Protein AF-A0A9W6DES1-F1 (afdb_monomer)

pLDDT: mean 83.47, std 9.75, range [38.12, 93.94]

Mean predicted aligned error: 8.56 Å

Solvent-accessible surface area (backbone atoms only — not comparable to full-atom values): 5780 Å² total; per-residue (Å²): 130,86,80,73,80,46,24,43,33,40,37,40,37,44,94,88,46,78,48,74,48,76,41,47,50,64,60,56,48,53,54,49,53,52,52,50,54,53,50,52,55,50,36,70,78,44,78,83,51,67,47,74,55,95,93,40,77,38,46,56,68,57,53,53,50,54,52,50,55,53,50,49,52,54,54,53,59,73,70,53,77,73,43,74,54,77,70,48,72,58,92,78,31,39,37,38,39,30,43,78

Structure (mmCIF, N/CA/C/O backbone):
data_AF-A0A9W6DES1-F1
#
_entry.id   AF-A0A9W6DES1-F1
#
loop_
_atom_site.group_PDB
_atom_site.id
_atom_site.type_symbol
_atom_site.label_atom_id
_atom_site.label_alt_id
_atom_site.label_comp_id
_atom_site.label_asym_id
_atom_site.label_entity_id
_atom_site.label_seq_id
_atom_site.pdbx_PDB_ins_code
_atom_site.Cartn_x
_atom_site.Cartn_y
_atom_site.Cartn_z
_atom_site.occupancy
_atom_site.B_iso_or_equiv
_atom_site.auth_seq_id
_atom_site.auth_comp_id
_atom_site.auth_asym_id
_atom_site.auth_atom_id
_atom_site.pdbx_PDB_model_num
ATOM 1 N N . MET A 1 1 ? -1.088 -13.455 -24.855 1.00 38.12 1 MET A N 1
ATOM 2 C CA . MET A 1 1 ? 0.077 -12.626 -24.475 1.00 38.12 1 MET A CA 1
ATOM 3 C C . MET A 1 1 ? 0.345 -12.856 -22.998 1.00 38.12 1 MET A C 1
ATOM 5 O O . MET A 1 1 ? -0.568 -12.678 -22.206 1.00 38.12 1 MET A O 1
ATOM 9 N N . LEU A 1 2 ? 1.532 -13.354 -22.641 1.00 38.34 2 LEU A N 1
ATOM 10 C CA . LEU A 1 2 ? 1.903 -13.642 -21.252 1.00 38.34 2 LEU A CA 1
ATOM 11 C C . LEU A 1 2 ? 1.924 -12.316 -20.475 1.00 38.34 2 LEU A C 1
ATOM 13 O O . LEU A 1 2 ? 2.796 -11.483 -20.719 1.00 38.34 2 LEU A O 1
ATOM 17 N N . ASN A 1 3 ? 0.944 -12.097 -19.598 1.00 49.19 3 ASN A N 1
ATOM 18 C CA . ASN A 1 3 ? 0.878 -10.903 -18.761 1.00 49.19 3 ASN A CA 1
ATOM 19 C C . ASN A 1 3 ? 2.033 -10.988 -17.751 1.00 49.19 3 ASN A C 1
ATOM 21 O O . ASN A 1 3 ? 1.941 -11.701 -16.753 1.00 49.19 3 ASN A O 1
ATOM 25 N N . ARG A 1 4 ? 3.183 -10.380 -18.069 1.00 59.62 4 ARG A N 1
ATOM 26 C CA . ARG A 1 4 ? 4.343 -10.379 -17.168 1.00 59.62 4 ARG A CA 1
ATOM 27 C C . ARG A 1 4 ? 3.927 -9.664 -15.884 1.00 59.62 4 ARG A C 1
ATOM 29 O O . ARG A 1 4 ? 3.397 -8.560 -15.944 1.00 59.62 4 ARG A O 1
ATOM 36 N N . ALA A 1 5 ? 4.134 -10.310 -14.737 1.00 68.00 5 ALA A N 1
ATOM 37 C CA . ALA A 1 5 ? 3.818 -9.721 -13.441 1.00 68.00 5 ALA A CA 1
ATOM 38 C C . ALA A 1 5 ? 4.543 -8.376 -13.300 1.00 68.00 5 ALA A C 1
ATOM 40 O O . ALA A 1 5 ? 5.770 -8.332 -13.408 1.00 68.00 5 ALA A O 1
ATOM 41 N N . LYS A 1 6 ? 3.789 -7.294 -13.076 1.00 77.62 6 LYS A N 1
ATOM 42 C CA . LYS A 1 6 ? 4.379 -5.968 -12.888 1.00 77.62 6 LYS A CA 1
ATOM 43 C C . LYS A 1 6 ? 5.185 -5.905 -11.606 1.00 77.62 6 LYS A C 1
ATOM 45 O O . LYS A 1 6 ? 4.748 -6.368 -10.548 1.00 77.62 6 LYS A O 1
ATOM 50 N N . LEU A 1 7 ? 6.354 -5.300 -11.720 1.00 81.44 7 LEU A N 1
ATOM 51 C CA . LEU A 1 7 ? 7.330 -5.150 -10.663 1.00 81.44 7 LEU A CA 1
ATOM 52 C C . LEU A 1 7 ? 7.446 -3.673 -10.312 1.00 81.44 7 LEU A C 1
ATOM 54 O O . LEU A 1 7 ? 7.855 -2.853 -11.137 1.00 81.44 7 LEU A O 1
ATOM 58 N N . LEU A 1 8 ? 7.181 -3.349 -9.052 1.00 78.50 8 LEU A N 1
ATOM 59 C CA . LEU A 1 8 ? 7.683 -2.116 -8.476 1.00 78.50 8 LEU A CA 1
ATOM 60 C C . LEU A 1 8 ? 9.175 -2.322 -8.197 1.00 78.50 8 LEU A C 1
ATOM 62 O O . LEU A 1 8 ? 9.562 -3.109 -7.336 1.00 78.50 8 LEU A O 1
ATOM 66 N N . LYS A 1 9 ? 10.031 -1.653 -8.965 1.00 81.06 9 LYS A N 1
ATOM 67 C CA . LYS A 1 9 ? 11.482 -1.685 -8.785 1.00 81.06 9 LYS A CA 1
ATOM 68 C C . LYS A 1 9 ? 11.914 -0.464 -7.989 1.00 81.06 9 LYS A C 1
ATOM 70 O O . LYS A 1 9 ? 11.937 0.643 -8.528 1.00 81.06 9 LYS A O 1
ATOM 75 N N . LEU A 1 10 ? 12.321 -0.687 -6.741 1.00 77.31 10 LEU A N 1
ATOM 76 C CA . LEU A 1 10 ? 13.065 0.298 -5.959 1.00 77.31 10 LEU A CA 1
ATOM 77 C C . LEU A 1 10 ? 14.561 0.121 -6.207 1.00 77.31 10 LEU A C 1
ATOM 79 O O . LEU A 1 10 ? 15.123 -0.933 -5.922 1.00 77.31 10 LEU A O 1
ATOM 83 N N . ASN A 1 11 ? 15.202 1.155 -6.743 1.00 81.00 11 ASN A N 1
ATOM 84 C CA . ASN A 1 11 ?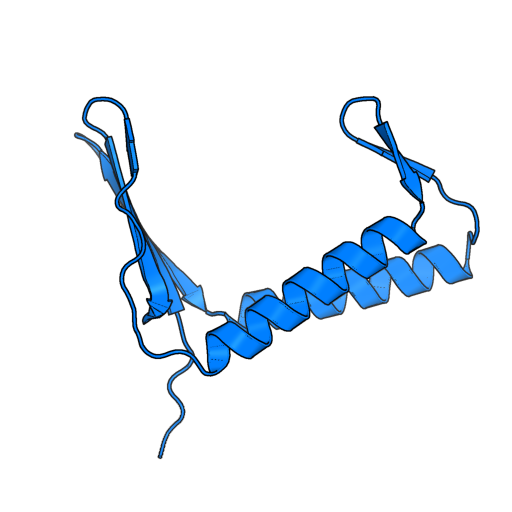 16.641 1.231 -6.954 1.00 81.00 11 ASN A CA 1
ATOM 85 C C . ASN A 1 11 ? 17.214 2.283 -6.007 1.00 81.00 11 ASN A C 1
ATOM 87 O O . ASN A 1 11 ? 17.123 3.481 -6.267 1.00 81.00 11 ASN A O 1
ATOM 91 N N . ILE A 1 12 ? 17.792 1.828 -4.903 1.00 81.44 12 ILE A N 1
ATOM 92 C CA . ILE A 1 12 ? 18.451 2.687 -3.926 1.00 81.44 12 ILE A CA 1
ATOM 93 C C . ILE A 1 12 ? 19.937 2.686 -4.267 1.00 81.44 12 ILE A C 1
ATOM 95 O O . ILE A 1 12 ? 20.592 1.642 -4.203 1.00 81.44 12 ILE A O 1
ATOM 99 N N . ARG A 1 13 ? 20.467 3.845 -4.654 1.00 81.25 13 ARG A N 1
ATOM 100 C CA . ARG A 1 13 ? 21.900 4.063 -4.851 1.00 81.25 13 ARG A CA 1
ATOM 101 C C . ARG A 1 13 ? 22.419 5.009 -3.785 1.00 81.25 13 ARG A C 1
ATOM 103 O O . ARG A 1 13 ? 21.966 6.141 -3.703 1.00 81.25 13 ARG A O 1
ATOM 110 N N . SER A 1 14 ? 23.409 4.545 -3.046 1.00 78.50 14 SER A N 1
ATOM 111 C CA . SER A 1 14 ? 24.253 5.334 -2.158 1.00 78.50 14 SER A CA 1
ATOM 112 C C . SER A 1 14 ? 25.708 5.225 -2.619 1.00 78.50 14 SER A C 1
ATOM 114 O O . SER A 1 14 ? 26.037 4.390 -3.467 1.00 78.50 14 SER A O 1
ATOM 116 N N . LYS A 1 15 ? 26.615 6.005 -2.022 1.00 72.94 15 LYS A N 1
ATOM 117 C CA . LYS A 1 15 ? 28.067 5.886 -2.246 1.00 72.94 15 LYS A CA 1
ATOM 118 C C . LYS A 1 15 ? 28.600 4.461 -2.060 1.00 72.94 15 LYS A C 1
ATOM 120 O O . LYS A 1 15 ? 29.541 4.074 -2.745 1.00 72.94 15 LYS A O 1
ATOM 125 N N . LYS A 1 16 ? 28.037 3.699 -1.114 1.00 75.81 16 LYS A N 1
ATOM 126 C CA . LYS A 1 16 ? 28.538 2.365 -0.725 1.00 75.81 16 LYS A CA 1
ATOM 127 C C . LYS A 1 16 ? 27.617 1.210 -1.105 1.00 75.81 16 LYS A C 1
ATOM 129 O O . LYS A 1 16 ? 28.051 0.063 -1.067 1.00 75.81 16 LYS A O 1
ATOM 134 N N . THR A 1 17 ? 26.357 1.479 -1.436 1.00 76.31 17 THR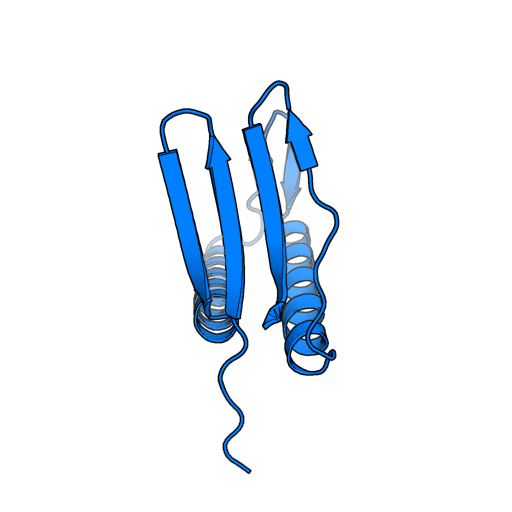 A N 1
ATOM 135 C CA . THR A 1 17 ? 25.350 0.431 -1.618 1.00 76.31 17 THR A CA 1
ATOM 136 C C . THR A 1 17 ? 24.496 0.688 -2.848 1.00 76.31 17 THR A C 1
ATOM 138 O O . THR A 1 17 ? 24.091 1.809 -3.146 1.00 76.31 17 THR A O 1
ATOM 141 N N . LYS A 1 18 ? 24.211 -0.389 -3.577 1.00 82.38 18 LYS A N 1
ATOM 142 C CA . LYS A 1 18 ? 23.228 -0.408 -4.654 1.00 82.38 18 LYS A CA 1
ATOM 143 C C . LYS A 1 18 ? 22.263 -1.543 -4.367 1.00 82.38 18 LYS A C 1
ATOM 145 O O . LYS A 1 18 ? 22.619 -2.705 -4.536 1.00 82.38 18 LYS A O 1
ATOM 150 N N . ILE A 1 19 ? 21.061 -1.199 -3.927 1.00 80.50 19 ILE A N 1
ATOM 151 C CA . ILE A 1 19 ? 20.004 -2.164 -3.631 1.00 80.50 19 ILE A CA 1
ATOM 152 C C . ILE A 1 19 ? 18.946 -2.035 -4.721 1.00 80.50 19 ILE A C 1
ATOM 154 O O . ILE A 1 19 ? 18.470 -0.938 -5.011 1.00 80.50 19 ILE A O 1
ATOM 158 N N . VAL A 1 20 ? 18.593 -3.159 -5.340 1.00 80.62 20 VAL A N 1
ATOM 159 C CA . VAL A 1 20 ? 17.467 -3.243 -6.272 1.00 80.62 20 VAL A CA 1
ATOM 160 C C . VAL A 1 20 ? 16.482 -4.244 -5.701 1.00 80.62 20 VAL A C 1
ATOM 162 O O . VAL A 1 20 ? 16.788 -5.430 -5.643 1.00 80.62 20 VAL A O 1
ATOM 165 N N . ILE A 1 21 ? 15.315 -3.764 -5.283 1.00 78.69 21 ILE A N 1
ATOM 166 C CA . ILE A 1 21 ? 14.246 -4.610 -4.752 1.00 78.69 21 ILE A CA 1
ATOM 167 C C . ILE A 1 21 ? 13.156 -4.690 -5.820 1.00 78.69 21 ILE A C 1
ATOM 169 O O . ILE A 1 21 ? 12.452 -3.699 -6.035 1.00 78.69 21 ILE A O 1
ATOM 173 N N . PRO A 1 22 ? 13.035 -5.818 -6.542 1.00 80.31 22 PRO A N 1
ATOM 174 C CA . PRO A 1 22 ? 11.870 -6.078 -7.366 1.00 80.31 22 PRO A CA 1
ATOM 175 C C . PRO A 1 22 ? 10.740 -6.559 -6.455 1.00 80.31 22 PRO A C 1
ATOM 177 O O . PRO A 1 22 ? 10.821 -7.642 -5.886 1.00 80.31 22 PRO A O 1
ATOM 180 N N . ILE A 1 23 ? 9.691 -5.758 -6.317 1.00 79.25 23 ILE A N 1
ATOM 181 C CA . ILE A 1 23 ? 8.494 -6.129 -5.564 1.00 79.25 23 ILE A CA 1
ATOM 182 C C . ILE A 1 23 ? 7.403 -6.460 -6.583 1.00 79.25 23 ILE A C 1
ATOM 184 O O . ILE A 1 23 ? 6.904 -5.548 -7.250 1.00 79.25 23 ILE A O 1
ATOM 188 N N . PRO A 1 24 ? 7.026 -7.739 -6.751 1.00 84.12 24 PRO A N 1
ATOM 189 C CA . PRO A 1 24 ? 5.873 -8.086 -7.563 1.00 84.12 24 PRO A CA 1
ATOM 190 C C . PRO A 1 24 ? 4.615 -7.474 -6.955 1.00 84.12 24 PRO A C 1
ATOM 192 O O . PRO A 1 24 ? 4.266 -7.771 -5.812 1.00 84.12 24 PRO A O 1
ATOM 195 N N . LEU A 1 25 ? 3.911 -6.645 -7.729 1.00 81.06 25 LEU A N 1
ATOM 196 C CA . LEU A 1 25 ? 2.667 -6.017 -7.270 1.00 81.06 25 LEU A CA 1
ATOM 197 C C . LEU A 1 25 ? 1.604 -7.055 -6.898 1.00 81.06 25 LEU A C 1
ATOM 199 O O . LEU A 1 25 ? 0.738 -6.781 -6.073 1.00 81.06 25 LEU A O 1
ATOM 203 N N . ILE A 1 26 ? 1.678 -8.248 -7.493 1.00 83.75 26 ILE A N 1
ATOM 204 C CA . ILE A 1 26 ? 0.782 -9.356 -7.168 1.00 83.75 26 ILE A CA 1
ATOM 205 C C . ILE A 1 26 ? 0.967 -9.838 -5.726 1.00 83.75 26 ILE A C 1
ATOM 207 O O . ILE A 1 26 ? -0.016 -9.906 -5.005 1.00 83.75 26 ILE A O 1
ATOM 211 N N . ILE A 1 27 ? 2.210 -10.037 -5.274 1.00 83.75 27 ILE A N 1
ATOM 212 C CA . ILE A 1 27 ? 2.499 -10.486 -3.904 1.00 83.75 27 ILE A CA 1
ATOM 213 C C . ILE A 1 27 ? 2.049 -9.425 -2.902 1.00 83.75 27 ILE A C 1
ATOM 215 O O . ILE A 1 27 ? 1.463 -9.746 -1.875 1.00 83.75 27 ILE A O 1
ATOM 219 N N . PHE A 1 28 ? 2.296 -8.147 -3.198 1.00 83.06 28 PHE A N 1
ATOM 220 C CA . PHE A 1 28 ? 1.867 -7.066 -2.314 1.00 83.06 28 PHE A CA 1
ATOM 221 C C . PHE A 1 28 ? 0.335 -6.967 -2.217 1.00 83.06 28 PHE A C 1
ATOM 223 O O . PHE A 1 28 ? -0.189 -6.801 -1.121 1.00 83.06 28 PHE A O 1
ATOM 230 N N . SER A 1 29 ? -0.373 -7.128 -3.342 1.00 86.88 29 SER A N 1
ATOM 231 C CA . SER A 1 29 ? -1.841 -7.195 -3.386 1.00 86.88 29 SER A CA 1
ATOM 232 C C . SER A 1 29 ? -2.375 -8.368 -2.562 1.00 86.88 29 SER A C 1
ATOM 234 O O . SER A 1 29 ? -3.247 -8.161 -1.733 1.00 86.88 29 SER A O 1
ATOM 236 N N . GLU A 1 30 ? -1.827 -9.571 -2.746 1.00 89.50 30 GLU A N 1
ATOM 237 C CA . GLU A 1 30 ? -2.265 -10.780 -2.032 1.00 89.50 30 GLU A CA 1
ATOM 238 C C . GLU A 1 30 ? -2.013 -10.683 -0.524 1.00 89.50 30 GLU A C 1
ATOM 240 O O . GLU A 1 30 ? -2.882 -11.020 0.275 1.00 89.50 30 GLU A O 1
ATOM 245 N N . LEU A 1 31 ? -0.847 -10.173 -0.114 1.00 89.88 31 LEU A N 1
ATOM 246 C CA . LEU A 1 31 ? -0.550 -9.947 1.301 1.00 89.88 31 LEU A CA 1
ATOM 247 C C . LEU A 1 31 ? -1.525 -8.949 1.927 1.00 89.88 31 LEU A C 1
ATOM 249 O O . LEU A 1 31 ? -1.949 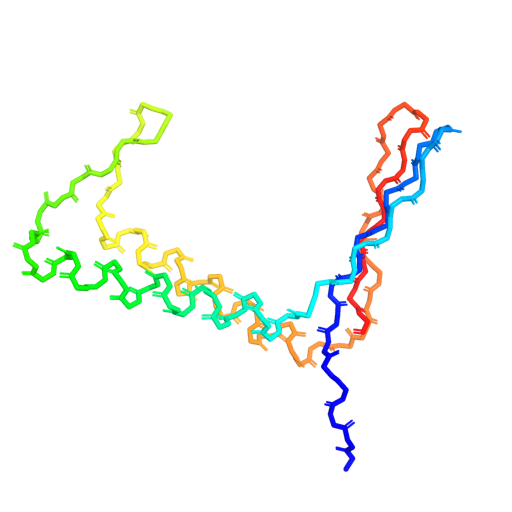-9.138 3.065 1.00 89.88 31 LEU A O 1
ATOM 253 N N . LEU A 1 32 ? -1.867 -7.887 1.197 1.00 90.75 32 LEU A N 1
ATOM 254 C CA . LEU A 1 32 ? -2.782 -6.866 1.683 1.00 90.75 32 LEU A CA 1
ATOM 255 C C . LEU A 1 32 ? -4.227 -7.385 1.768 1.00 90.75 32 LEU A C 1
ATOM 257 O O . LEU A 1 32 ? -4.885 -7.121 2.773 1.00 90.75 32 LEU A O 1
ATOM 261 N N . ASP A 1 33 ? -4.671 -8.182 0.790 1.00 91.62 33 ASP A N 1
ATOM 262 C CA . ASP A 1 33 ? -5.951 -8.906 0.838 1.00 91.62 33 ASP A CA 1
ATOM 263 C C . ASP A 1 33 ? -6.003 -9.827 2.079 1.00 91.62 33 ASP A C 1
ATOM 265 O O . ASP A 1 33 ? -6.948 -9.769 2.863 1.00 91.62 33 ASP A O 1
ATOM 269 N N . CYS A 1 34 ? -4.942 -10.598 2.359 1.00 93.94 34 CYS A N 1
ATOM 270 C CA . CYS A 1 34 ? -4.878 -11.434 3.567 1.00 93.94 34 CYS A CA 1
ATOM 271 C C . CYS A 1 34 ? -4.942 -10.618 4.871 1.00 93.94 34 CYS A C 1
ATOM 273 O O . CYS A 1 34 ? -5.573 -11.035 5.844 1.00 93.94 34 CYS A O 1
ATOM 275 N N . VAL A 1 35 ? -4.281 -9.456 4.923 1.00 92.00 35 VAL A N 1
ATOM 276 C CA . VAL A 1 35 ? -4.353 -8.555 6.084 1.00 92.00 35 VAL A CA 1
ATOM 277 C C . VAL A 1 35 ? -5.775 -8.026 6.268 1.00 92.00 35 VAL A C 1
ATOM 279 O O . VAL A 1 35 ? -6.247 -7.947 7.404 1.00 92.00 35 VAL A O 1
ATOM 282 N N . GLN A 1 36 ? -6.470 -7.699 5.177 1.00 93.50 36 GLN A N 1
ATOM 283 C CA . GLN A 1 36 ? -7.863 -7.273 5.222 1.00 93.50 36 GLN A CA 1
ATOM 284 C C . GLN A 1 36 ? -8.758 -8.350 5.839 1.00 93.50 36 GLN A C 1
ATOM 286 O O . GLN A 1 36 ? -9.502 -8.049 6.773 1.00 93.50 36 GLN A O 1
ATOM 291 N N . ASP A 1 37 ? -8.639 -9.597 5.378 1.00 93.81 37 ASP A N 1
ATOM 292 C CA . ASP A 1 37 ? -9.422 -10.725 5.892 1.00 93.81 37 ASP A CA 1
ATOM 293 C C . ASP A 1 37 ? -9.207 -10.929 7.398 1.00 93.81 37 ASP A C 1
ATOM 295 O O . ASP A 1 37 ? -10.164 -11.073 8.164 1.00 93.81 37 ASP A O 1
ATOM 299 N N . LEU A 1 38 ? -7.953 -10.863 7.859 1.00 93.25 38 LEU A N 1
ATOM 300 C CA . LEU A 1 38 ? -7.631 -10.966 9.284 1.00 93.25 38 LEU A CA 1
ATOM 301 C C . LEU A 1 38 ? -8.262 -9.834 10.101 1.00 93.25 38 LEU A C 1
ATOM 303 O O . LEU A 1 38 ? -8.805 -10.083 11.179 1.00 93.25 38 LEU A O 1
ATOM 307 N N . ILE A 1 39 ? -8.230 -8.597 9.598 1.00 91.44 39 ILE A N 1
ATOM 308 C CA . ILE A 1 39 ? -8.857 -7.456 10.275 1.00 91.44 39 ILE A CA 1
ATOM 309 C C . ILE A 1 39 ? -10.375 -7.634 10.334 1.00 91.44 39 ILE A C 1
ATOM 311 O O . ILE A 1 39 ? -10.964 -7.343 11.372 1.00 91.44 39 ILE A O 1
ATOM 315 N N . VAL A 1 40 ? -11.010 -8.140 9.273 1.00 91.94 40 VAL A N 1
ATOM 316 C CA . VAL A 1 40 ? -12.454 -8.427 9.259 1.00 91.94 40 VAL A CA 1
ATOM 317 C C . VAL A 1 40 ? -12.816 -9.476 10.312 1.00 91.94 40 VAL A C 1
ATOM 319 O O . VAL A 1 40 ? -13.778 -9.281 11.055 1.00 91.94 40 VAL A O 1
ATOM 322 N N . ILE A 1 41 ? -12.027 -10.546 10.444 1.00 93.00 41 ILE A N 1
ATOM 323 C CA . ILE A 1 41 ? -12.226 -11.563 11.489 1.00 93.00 41 ILE A CA 1
ATOM 324 C C . ILE A 1 41 ? -12.103 -10.936 12.883 1.00 93.00 41 ILE A C 1
ATOM 326 O O . ILE A 1 41 ? -12.955 -11.156 13.745 1.00 93.00 41 ILE A O 1
ATOM 330 N N . VAL A 1 42 ? -11.074 -10.116 13.109 1.00 89.44 42 VAL A N 1
ATOM 331 C CA . VAL A 1 42 ? -10.886 -9.410 14.385 1.00 89.44 42 VAL A CA 1
ATOM 332 C C . VAL A 1 42 ? -12.060 -8.468 14.674 1.00 89.44 42 VAL A C 1
ATOM 334 O O . VAL A 1 42 ? -12.555 -8.443 15.799 1.00 89.44 42 VAL A O 1
ATOM 337 N N . ALA A 1 43 ? -12.549 -7.747 13.663 1.00 88.38 43 ALA A N 1
ATOM 338 C CA . ALA A 1 43 ? -13.708 -6.863 13.766 1.00 88.38 43 ALA A CA 1
ATOM 339 C C . ALA A 1 43 ? -14.990 -7.623 14.118 1.00 88.38 43 ALA A C 1
ATOM 341 O O . ALA A 1 43 ? -15.817 -7.127 14.873 1.00 88.38 43 ALA A O 1
ATOM 342 N N . PHE A 1 44 ? -15.158 -8.833 13.584 1.00 89.94 44 PHE A N 1
ATOM 343 C CA . PHE A 1 44 ? -16.303 -9.678 13.900 1.00 89.94 44 PHE A CA 1
ATOM 344 C C . PHE A 1 44 ? -16.302 -10.105 15.374 1.00 89.94 44 PHE A C 1
ATOM 346 O O . PHE A 1 44 ? -17.347 -10.097 16.021 1.00 89.94 44 PHE A O 1
ATOM 353 N N . ILE A 1 45 ? -15.127 -10.434 15.921 1.00 91.94 45 ILE A N 1
ATOM 354 C CA . ILE A 1 45 ? -14.974 -10.825 17.331 1.00 91.94 45 ILE A CA 1
ATOM 355 C C . ILE A 1 45 ? -15.111 -9.604 18.252 1.00 91.94 45 ILE A C 1
ATOM 357 O O . ILE A 1 45 ? -15.719 -9.698 19.318 1.00 91.94 45 ILE A O 1
ATOM 361 N N . VAL A 1 46 ? -14.555 -8.455 17.854 1.00 90.19 46 VAL A N 1
ATOM 362 C CA . VAL A 1 46 ? -14.557 -7.224 18.653 1.00 90.19 46 VAL A CA 1
ATOM 363 C C . VAL A 1 46 ? -14.903 -6.010 17.766 1.00 90.19 46 VAL A C 1
ATOM 365 O O . VAL A 1 46 ? -14.014 -5.333 17.241 1.00 90.19 46 VAL A O 1
ATOM 368 N N . PRO A 1 47 ? -16.198 -5.679 17.619 1.00 80.12 47 PRO A N 1
ATOM 369 C CA . PRO A 1 47 ? -16.674 -4.718 16.614 1.00 80.12 47 PRO A CA 1
ATOM 370 C C . PRO A 1 47 ? -16.291 -3.255 16.866 1.00 80.12 47 PRO A C 1
ATOM 372 O O . PRO A 1 47 ? -16.319 -2.451 15.937 1.00 80.12 47 PRO A O 1
ATOM 375 N N . ASN A 1 48 ? -15.894 -2.902 18.092 1.00 86.50 48 ASN A N 1
ATOM 376 C CA . ASN A 1 48 ? -15.614 -1.521 18.503 1.00 86.50 48 ASN A CA 1
ATOM 377 C C . ASN A 1 48 ? -14.141 -1.289 18.885 1.00 86.50 48 ASN A C 1
ATOM 379 O O . ASN A 1 48 ? -13.846 -0.485 19.767 1.00 86.50 48 ASN A O 1
ATOM 383 N N . ILE A 1 49 ? -13.204 -2.005 18.254 1.00 88.50 49 ILE A N 1
ATOM 384 C CA . ILE A 1 49 ? -11.773 -1.737 18.448 1.00 88.50 49 ILE A CA 1
ATOM 385 C C . ILE A 1 49 ? -11.407 -0.370 17.859 1.00 88.50 49 ILE A C 1
ATOM 387 O O . ILE A 1 49 ? -11.670 -0.072 16.689 1.00 88.50 49 ILE A O 1
ATOM 391 N N . GLU A 1 50 ? -10.703 0.419 18.667 1.00 90.00 50 GLU A N 1
ATOM 392 C CA . GLU A 1 50 ? -9.966 1.599 18.231 1.00 90.00 50 GLU A CA 1
ATOM 393 C C . GLU A 1 50 ? -8.466 1.311 18.293 1.00 90.00 50 GLU A C 1
ATOM 395 O O . GLU A 1 50 ? -7.941 0.885 19.323 1.00 90.00 50 GLU A O 1
ATOM 400 N N . ILE A 1 51 ? -7.760 1.576 17.198 1.00 87.62 51 ILE A N 1
ATOM 401 C CA . ILE A 1 51 ? -6.308 1.417 17.123 1.00 87.62 51 ILE A CA 1
ATOM 402 C C . ILE A 1 51 ? -5.663 2.789 17.270 1.00 87.62 51 ILE A C 1
ATOM 404 O O . ILE A 1 51 ? -6.005 3.722 16.546 1.00 87.62 51 ILE A O 1
ATOM 408 N N . THR A 1 52 ? -4.718 2.920 18.201 1.00 91.56 52 THR A N 1
ATOM 409 C CA . THR A 1 52 ? -3.962 4.165 18.379 1.00 91.56 52 THR A CA 1
ATOM 410 C C . THR A 1 52 ? -2.663 4.106 17.582 1.00 91.56 52 THR A C 1
ATOM 412 O O . THR A 1 52 ? -1.818 3.252 17.831 1.00 91.56 52 THR A O 1
ATOM 415 N N . ILE A 1 53 ? -2.485 5.030 16.637 1.00 88.69 53 ILE A N 1
ATOM 416 C CA . ILE A 1 53 ? -1.267 5.188 15.835 1.00 88.69 53 ILE A CA 1
ATOM 417 C C . ILE A 1 53 ? -0.821 6.643 15.946 1.00 88.69 53 ILE A C 1
ATOM 419 O O . ILE A 1 53 ? -1.552 7.543 15.532 1.00 88.69 53 ILE A O 1
ATOM 423 N N . LYS A 1 54 ? 0.387 6.878 16.478 1.00 87.88 54 LYS A N 1
ATOM 424 C CA . LYS A 1 54 ? 0.950 8.230 16.679 1.00 87.88 54 LYS A CA 1
ATOM 425 C C . LYS A 1 54 ? -0.060 9.177 17.348 1.00 87.88 54 LYS A C 1
ATOM 427 O O . LYS A 1 54 ? -0.384 10.224 16.796 1.00 87.88 54 LYS A O 1
ATOM 432 N N . GLU A 1 55 ? -0.612 8.741 18.482 1.00 91.44 55 GLU A N 1
ATOM 433 C CA . GLU A 1 55 ? -1.583 9.487 19.309 1.00 91.44 55 GLU A CA 1
ATOM 434 C C . GLU A 1 55 ? -2.965 9.719 18.673 1.00 91.44 55 GLU A C 1
ATOM 436 O O . GLU A 1 55 ? -3.866 10.247 19.321 1.00 91.44 55 GLU A O 1
ATOM 441 N N . LYS A 1 56 ? -3.184 9.271 17.433 1.00 90.94 56 LYS A N 1
ATOM 442 C CA . LYS A 1 56 ? -4.492 9.316 16.778 1.00 90.94 56 LYS A CA 1
ATOM 443 C C . LYS A 1 56 ? -5.185 7.968 16.875 1.00 90.94 56 LYS A C 1
ATOM 445 O O . LYS A 1 56 ? -4.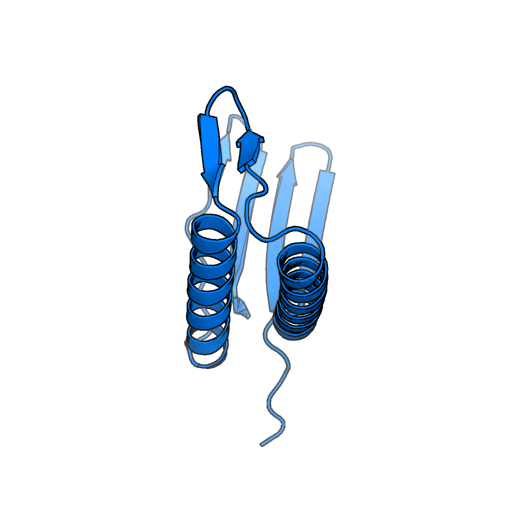568 6.931 16.641 1.00 90.94 56 LYS A O 1
ATOM 450 N N . LYS A 1 57 ? -6.477 7.996 17.187 1.00 91.69 57 LYS A N 1
ATOM 451 C CA . LYS A 1 57 ? -7.342 6.818 17.201 1.00 91.69 57 LYS A CA 1
ATOM 452 C C . LYS A 1 57 ? -7.967 6.603 15.830 1.00 91.69 57 LYS A C 1
ATOM 454 O O . LYS A 1 57 ? -8.451 7.548 15.211 1.00 91.69 57 LYS A O 1
ATOM 459 N N . TYR A 1 58 ? -7.987 5.355 15.391 1.00 91.69 58 TYR A N 1
ATOM 460 C CA . TYR A 1 58 ? -8.594 4.930 14.140 1.00 91.69 58 TYR A CA 1
ATOM 461 C C . TYR A 1 58 ? -9.580 3.809 14.424 1.00 91.69 58 TYR A C 1
ATOM 463 O O . TYR A 1 58 ? -9.244 2.832 15.094 1.00 91.69 58 TYR A O 1
ATOM 471 N N . SER A 1 59 ? -10.794 3.940 13.893 1.00 92.00 59 SER A N 1
ATOM 472 C CA . SER A 1 59 ? -11.743 2.830 13.896 1.00 92.00 59 SER A CA 1
ATOM 473 C C . SER A 1 59 ? -11.261 1.735 12.942 1.00 92.00 59 SER A C 1
ATOM 475 O O . SER A 1 59 ? -10.655 2.039 11.909 1.00 92.00 59 SER A O 1
ATOM 477 N N . ILE A 1 60 ? -11.588 0.472 13.231 1.00 91.19 60 ILE A N 1
ATOM 478 C CA . ILE A 1 60 ? -11.356 -0.626 12.280 1.00 91.19 60 ILE A CA 1
ATOM 479 C C . ILE A 1 60 ? -11.957 -0.305 10.903 1.00 91.19 60 ILE A C 1
ATOM 481 O O . ILE A 1 60 ? -11.315 -0.544 9.884 1.00 91.19 60 ILE A O 1
ATOM 485 N N . LYS A 1 61 ? -13.156 0.292 10.859 1.00 89.81 61 LYS A N 1
ATOM 486 C CA . LYS A 1 61 ? -13.811 0.686 9.604 1.00 89.81 61 LYS A CA 1
ATOM 487 C C . LYS A 1 61 ? -12.943 1.644 8.783 1.00 89.81 61 LYS A C 1
ATOM 489 O O . LYS A 1 61 ? -12.806 1.467 7.579 1.00 89.81 61 LYS A O 1
ATOM 494 N N . SER A 1 62 ? -12.334 2.638 9.429 1.00 91.25 62 SER A N 1
ATOM 495 C CA . SER A 1 62 ? -11.421 3.578 8.769 1.00 91.25 62 SER A CA 1
ATOM 496 C C . SER A 1 62 ? -10.194 2.866 8.197 1.00 91.25 62 SER A C 1
ATOM 498 O O . SER A 1 62 ? -9.772 3.180 7.092 1.00 91.25 62 SER A O 1
ATOM 500 N N . ILE A 1 63 ? -9.644 1.894 8.927 1.00 91.12 63 ILE A N 1
ATOM 501 C CA . ILE A 1 63 ? -8.481 1.114 8.482 1.00 91.12 63 ILE A CA 1
ATOM 502 C C . ILE A 1 63 ? -8.841 0.231 7.284 1.00 91.12 63 ILE A C 1
ATOM 504 O O . ILE A 1 63 ? -8.108 0.222 6.300 1.00 91.12 63 ILE A O 1
ATOM 508 N N . LEU A 1 64 ? -9.983 -0.459 7.332 1.00 91.75 64 LEU A N 1
ATOM 509 C CA . LEU A 1 64 ? -10.478 -1.274 6.218 1.00 91.75 64 LEU A CA 1
ATOM 510 C C . LEU A 1 64 ? -10.705 -0.440 4.953 1.00 91.75 64 LEU A C 1
ATOM 512 O O . LEU A 1 64 ? -10.348 -0.883 3.867 1.00 91.75 64 LEU A O 1
ATOM 516 N N . ASN A 1 65 ? -11.243 0.775 5.089 1.00 92.38 65 ASN A N 1
ATOM 517 C CA . ASN A 1 65 ? -11.395 1.688 3.956 1.00 92.38 65 ASN A CA 1
ATOM 518 C C . ASN A 1 65 ? -10.040 2.046 3.331 1.00 92.38 65 ASN A C 1
ATOM 520 O O . ASN A 1 65 ? -9.883 1.911 2.128 1.00 92.38 65 ASN A O 1
ATOM 524 N N . ILE A 1 66 ? -9.038 2.398 4.144 1.00 92.94 66 ILE A N 1
ATOM 525 C CA . ILE A 1 66 ? -7.685 2.702 3.647 1.00 92.94 66 ILE A CA 1
ATOM 526 C C . ILE A 1 66 ? -7.083 1.496 2.914 1.00 92.94 66 ILE A C 1
ATOM 528 O O . ILE A 1 66 ? -6.444 1.658 1.879 1.00 92.94 66 ILE A O 1
ATOM 532 N N . ILE A 1 67 ? -7.273 0.283 3.439 1.00 92.44 67 ILE A N 1
ATOM 533 C CA . ILE A 1 67 ? -6.786 -0.938 2.790 1.00 92.44 67 ILE A CA 1
ATOM 534 C C . ILE A 1 67 ? -7.463 -1.141 1.428 1.00 92.44 67 ILE A C 1
ATOM 536 O O . ILE A 1 67 ? -6.765 -1.407 0.450 1.00 92.44 67 ILE A O 1
ATOM 540 N N . ASN A 1 68 ? -8.784 -0.953 1.346 1.00 92.69 68 ASN A N 1
ATOM 541 C CA . ASN A 1 68 ? -9.524 -1.011 0.083 1.00 92.69 68 ASN A CA 1
ATOM 542 C C . ASN A 1 68 ? -9.012 0.021 -0.929 1.00 92.69 68 ASN A C 1
ATOM 544 O O . ASN A 1 68 ? -8.752 -0.346 -2.073 1.00 92.69 68 ASN A O 1
ATOM 548 N N . ASP A 1 69 ? -8.802 1.269 -0.502 1.00 93.50 69 ASP A N 1
ATOM 549 C CA . ASP A 1 69 ? -8.283 2.335 -1.366 1.00 93.50 69 ASP A CA 1
ATOM 550 C C . ASP A 1 69 ? -6.895 1.960 -1.921 1.00 93.50 69 ASP A C 1
ATOM 552 O O . ASP A 1 69 ? -6.610 2.128 -3.107 1.00 93.50 69 ASP A O 1
ATOM 556 N N . ILE A 1 70 ? -6.022 1.386 -1.082 1.00 90.88 70 ILE A N 1
ATOM 557 C CA . ILE A 1 70 ? -4.698 0.916 -1.517 1.00 90.88 70 ILE A CA 1
ATOM 558 C C . ILE A 1 70 ? -4.833 -0.239 -2.521 1.00 90.88 70 ILE A C 1
ATOM 560 O O . ILE A 1 70 ? -4.132 -0.247 -3.533 1.00 90.88 70 ILE A O 1
ATOM 564 N N . LEU A 1 71 ? -5.716 -1.210 -2.274 1.00 90.19 71 LEU A N 1
ATOM 565 C CA . LEU A 1 71 ? -5.960 -2.330 -3.191 1.00 90.19 71 LEU A CA 1
ATOM 566 C C . LEU A 1 71 ? -6.497 -1.863 -4.546 1.00 90.19 71 LEU A C 1
ATOM 568 O O . LEU A 1 71 ? -6.090 -2.398 -5.579 1.00 90.19 71 LEU A O 1
ATOM 572 N N . GLU A 1 72 ? -7.374 -0.863 -4.561 1.00 90.62 72 GLU A N 1
ATOM 573 C CA . GLU A 1 72 ? -7.890 -0.256 -5.786 1.00 90.62 72 GLU A CA 1
ATOM 574 C C . GLU A 1 72 ? -6.766 0.406 -6.589 1.00 90.62 72 GLU A C 1
ATOM 576 O O . GLU A 1 72 ? -6.562 0.058 -7.754 1.00 90.62 72 GLU A O 1
ATOM 581 N N . VAL A 1 73 ? -5.928 1.221 -5.941 1.00 87.69 73 VAL A N 1
ATOM 582 C CA . VAL A 1 73 ? -4.736 1.811 -6.575 1.00 87.69 73 VAL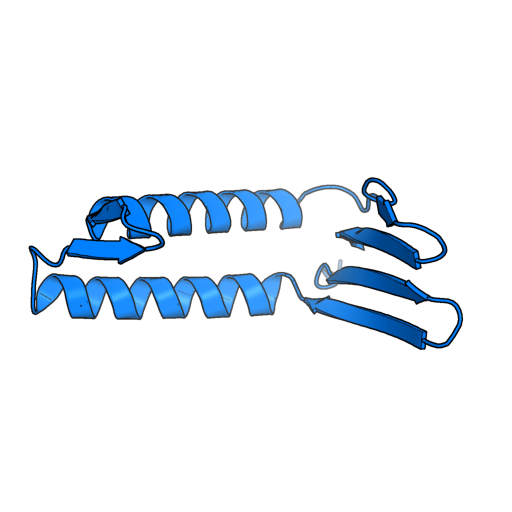 A CA 1
ATOM 583 C C . VAL A 1 73 ? -3.809 0.727 -7.131 1.00 87.69 73 VAL A C 1
ATOM 585 O O . VAL A 1 73 ? -3.315 0.833 -8.253 1.00 87.69 73 VAL A O 1
ATOM 588 N N . LEU A 1 74 ? -3.577 -0.362 -6.393 1.00 85.56 74 LEU A N 1
ATOM 589 C CA . LEU A 1 74 ? -2.755 -1.474 -6.878 1.00 85.56 74 LEU A CA 1
ATOM 590 C C . LEU A 1 74 ? -3.363 -2.161 -8.107 1.00 85.56 74 LEU A C 1
ATOM 592 O O . LEU A 1 74 ? -2.615 -2.590 -8.991 1.00 85.56 74 LEU A O 1
ATOM 596 N N . ARG A 1 75 ? -4.694 -2.275 -8.185 1.00 85.25 75 ARG A N 1
ATOM 597 C CA . ARG A 1 75 ? -5.391 -2.809 -9.366 1.00 85.25 75 ARG A CA 1
ATOM 598 C C . ARG A 1 75 ? -5.223 -1.882 -10.562 1.00 85.25 75 ARG A C 1
ATOM 600 O O . ARG A 1 75 ? -4.871 -2.364 -11.634 1.00 85.25 75 ARG A O 1
ATOM 607 N N . GLU A 1 76 ? -5.370 -0.576 -10.385 1.00 84.88 76 GLU A N 1
ATOM 608 C CA . GLU A 1 76 ? -5.134 0.396 -11.459 1.00 84.88 76 GLU A CA 1
ATOM 609 C C . GLU A 1 76 ? -3.683 0.355 -11.954 1.00 84.88 76 GLU A C 1
ATOM 611 O O . GLU A 1 76 ? -3.424 0.276 -13.160 1.00 84.88 76 GLU A O 1
ATOM 616 N N . LEU A 1 77 ? -2.718 0.264 -11.033 1.00 82.25 77 LEU A N 1
ATOM 617 C CA . LEU A 1 77 ? -1.301 0.121 -11.368 1.00 82.25 77 LEU A CA 1
ATOM 618 C C . LEU A 1 77 ? -1.010 -1.157 -12.167 1.00 82.25 77 LEU A C 1
ATOM 620 O O . LEU A 1 77 ? -0.083 -1.158 -12.979 1.00 82.25 77 LEU A O 1
ATOM 624 N N . LYS A 1 78 ? -1.803 -2.234 -12.032 1.00 76.62 78 LYS A N 1
ATOM 625 C CA . LYS A 1 78 ? -1.698 -3.431 -12.898 1.00 76.62 78 LYS A CA 1
ATOM 626 C C . LYS A 1 78 ? -2.069 -3.148 -14.356 1.00 76.62 78 LYS A C 1
ATOM 628 O O . LYS A 1 78 ? -1.612 -3.886 -15.226 1.00 76.62 78 LYS A O 1
ATOM 633 N N . HIS A 1 79 ? -2.757 -2.049 -14.657 1.00 80.00 79 HIS A N 1
ATOM 634 C CA . HIS A 1 79 ? -3.171 -1.672 -16.013 1.00 80.00 79 HIS A CA 1
ATOM 635 C C . HIS A 1 79 ? -2.401 -0.487 -16.617 1.00 80.00 79 HIS A C 1
ATOM 637 O O . HIS A 1 79 ? -2.382 -0.360 -17.835 1.00 80.00 79 HIS A O 1
ATOM 643 N N . CYS A 1 80 ? -1.683 0.310 -15.819 1.00 78.38 80 CYS A N 1
ATOM 644 C CA . CYS A 1 80 ? -0.851 1.411 -16.334 1.00 78.38 80 CYS A CA 1
ATOM 645 C C . CYS A 1 80 ? 0.287 0.965 -17.276 1.00 78.38 80 CYS A C 1
ATOM 647 O O . CYS A 1 80 ? 0.764 -0.163 -17.220 1.00 78.38 80 CYS A O 1
ATOM 649 N N . GLU A 1 81 ? 0.825 1.844 -18.106 1.00 78.75 81 GLU A N 1
ATOM 650 C CA . GLU A 1 81 ? 2.077 1.517 -18.801 1.00 78.75 81 GLU A CA 1
ATOM 651 C C . GLU A 1 81 ? 3.261 1.476 -17.819 1.00 78.75 81 GLU A C 1
ATOM 653 O O . GLU A 1 81 ? 3.136 1.853 -16.653 1.00 78.75 81 GLU A O 1
ATOM 658 N N . ALA A 1 82 ? 4.408 0.954 -18.251 1.00 78.69 82 ALA A N 1
ATOM 659 C CA . ALA A 1 82 ? 5.621 1.045 -17.447 1.00 78.69 82 ALA A CA 1
ATOM 660 C C . ALA A 1 82 ? 6.064 2.512 -17.384 1.00 78.69 82 ALA A C 1
ATOM 662 O O . ALA A 1 82 ? 6.220 3.154 -18.422 1.00 78.69 82 ALA A O 1
ATOM 663 N N . PHE A 1 83 ? 6.294 3.035 -16.185 1.00 77.38 83 PHE A N 1
ATOM 664 C CA . PHE A 1 83 ? 6.775 4.399 -16.002 1.00 77.38 83 PHE A CA 1
ATOM 665 C C . PHE A 1 83 ? 7.813 4.460 -14.887 1.00 77.38 83 PHE A C 1
ATOM 667 O O . PHE A 1 83 ? 7.747 3.739 -13.886 1.00 77.38 83 PHE A O 1
ATOM 674 N N . ASP A 1 84 ? 8.796 5.332 -15.074 1.00 78.94 84 ASP A N 1
ATOM 675 C CA . ASP A 1 84 ? 9.706 5.714 -14.008 1.00 78.94 84 ASP A CA 1
ATOM 676 C C . ASP A 1 84 ? 9.011 6.807 -13.173 1.00 78.94 84 ASP A C 1
ATOM 678 O O . ASP A 1 84 ? 8.430 7.749 -13.713 1.00 78.94 84 ASP A O 1
ATOM 682 N N . LEU A 1 85 ? 9.011 6.649 -11.850 1.00 76.38 85 LEU A N 1
ATOM 683 C CA . LEU A 1 85 ? 8.559 7.686 -10.924 1.00 76.38 85 LEU A CA 1
ATOM 684 C C . LEU A 1 85 ? 9.671 8.726 -10.729 1.00 76.38 85 LEU A C 1
ATOM 686 O O . LEU A 1 85 ? 10.757 8.640 -11.301 1.00 76.38 85 LEU A O 1
ATOM 690 N N . VAL A 1 86 ? 9.398 9.721 -9.890 1.00 75.62 86 VAL A N 1
ATOM 691 C CA . VAL A 1 86 ? 10.357 10.777 -9.564 1.00 75.62 86 VAL A CA 1
ATOM 692 C C . VAL A 1 86 ? 11.555 10.205 -8.797 1.00 75.62 86 VAL A C 1
ATOM 694 O O . VAL A 1 86 ? 11.397 9.505 -7.795 1.00 75.62 86 VAL A O 1
ATOM 697 N N . ASP A 1 87 ? 12.760 10.549 -9.250 1.00 81.44 87 ASP A N 1
ATOM 698 C CA . ASP A 1 87 ? 14.002 10.279 -8.528 1.00 81.44 87 ASP A CA 1
ATOM 699 C C . ASP A 1 87 ? 14.064 11.159 -7.268 1.00 81.44 87 ASP A C 1
ATOM 701 O O . ASP A 1 87 ? 14.156 12.386 -7.357 1.00 81.44 87 ASP A O 1
ATOM 705 N N . VAL A 1 88 ? 14.065 10.542 -6.086 1.00 80.62 88 VAL A N 1
ATOM 706 C CA . VAL A 1 88 ? 14.238 11.253 -4.812 1.00 80.62 88 VAL A CA 1
ATOM 707 C C . VAL A 1 88 ? 15.724 11.293 -4.472 1.00 80.62 88 VAL A C 1
ATOM 709 O O . VAL A 1 88 ? 16.370 10.249 -4.359 1.00 80.62 88 VAL A O 1
ATOM 712 N N . LYS A 1 89 ? 16.278 12.499 -4.308 1.00 83.69 89 LYS A N 1
ATOM 713 C CA . LYS A 1 89 ? 17.672 12.712 -3.893 1.00 83.69 89 LYS A CA 1
ATOM 714 C C . LYS A 1 89 ? 17.734 13.209 -2.454 1.00 83.69 89 LYS A C 1
ATOM 716 O O . LYS A 1 89 ? 17.012 14.137 -2.101 1.00 83.69 89 LYS A O 1
ATOM 721 N N . SER A 1 90 ? 18.630 12.636 -1.658 1.00 78.56 90 SER A N 1
ATOM 722 C CA . SER A 1 90 ? 18.968 13.127 -0.320 1.00 78.56 90 SER A CA 1
ATOM 723 C C . SER A 1 90 ? 20.483 13.074 -0.141 1.00 78.56 90 SER A C 1
ATOM 725 O O . SER A 1 90 ? 21.067 11.997 -0.051 1.00 78.56 90 SER A O 1
ATOM 727 N N . GLY A 1 91 ? 21.143 14.235 -0.168 1.00 83.56 91 GLY A N 1
ATOM 728 C CA . GLY A 1 91 ? 22.605 14.301 -0.215 1.00 83.56 91 GLY A CA 1
ATOM 729 C C . GLY A 1 91 ? 23.161 13.610 -1.466 1.00 83.56 91 GLY A C 1
ATOM 730 O O . GLY A 1 91 ? 22.896 14.037 -2.588 1.00 83.56 91 GLY A O 1
ATOM 731 N N . GLU A 1 92 ? 23.924 12.536 -1.267 1.00 79.81 92 GLU A N 1
ATOM 732 C CA . GLU A 1 92 ? 24.515 11.723 -2.344 1.00 79.81 92 GLU A CA 1
ATOM 733 C C . GLU A 1 92 ? 23.708 10.457 -2.653 1.00 79.81 92 GLU A C 1
ATOM 735 O O . GLU A 1 92 ? 24.035 9.722 -3.588 1.00 79.81 92 GLU A O 1
ATOM 740 N N . ASP A 1 93 ? 22.647 10.211 -1.884 1.00 79.62 93 ASP A N 1
ATOM 741 C CA . ASP A 1 93 ? 21.769 9.068 -2.063 1.00 79.62 93 ASP A CA 1
ATOM 742 C C . ASP A 1 93 ? 20.675 9.397 -3.086 1.00 79.62 93 ASP A C 1
ATOM 744 O O . ASP A 1 93 ? 20.050 10.461 -3.056 1.00 79.62 93 ASP A O 1
ATOM 748 N N . ILE A 1 94 ? 20.438 8.464 -4.007 1.00 81.88 94 ILE A N 1
ATOM 749 C CA . ILE A 1 94 ? 19.419 8.546 -5.052 1.00 81.88 94 ILE A CA 1
ATOM 750 C C . ILE A 1 94 ? 18.522 7.319 -4.937 1.00 81.88 94 ILE A C 1
ATOM 752 O O . ILE A 1 94 ? 18.967 6.188 -5.142 1.00 81.88 94 ILE A O 1
ATOM 756 N N . VAL A 1 95 ? 17.241 7.547 -4.673 1.00 81.81 95 VAL A N 1
ATOM 757 C CA . VAL A 1 95 ? 16.205 6.519 -4.729 1.00 81.81 95 VAL A CA 1
ATOM 758 C C .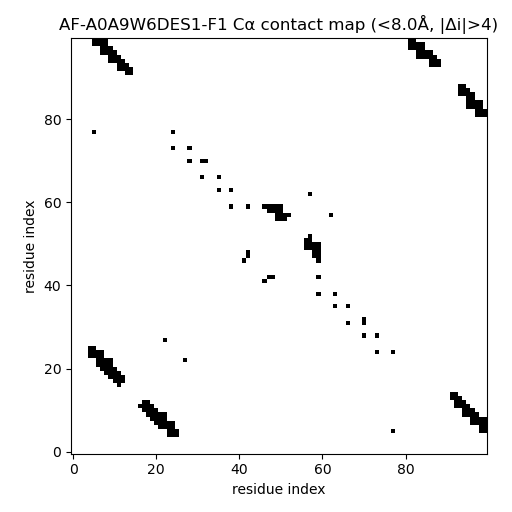 VAL A 1 95 ? 15.427 6.709 -6.021 1.00 81.81 95 VAL A C 1
ATOM 760 O O . VAL A 1 95 ? 14.727 7.704 -6.192 1.00 81.81 95 VAL A O 1
ATOM 763 N N . LYS A 1 96 ? 15.554 5.747 -6.935 1.00 82.50 96 LYS A N 1
ATOM 764 C CA . LYS A 1 96 ? 14.723 5.673 -8.139 1.00 82.50 96 LYS A CA 1
ATOM 765 C C . LYS A 1 96 ? 13.635 4.642 -7.921 1.00 82.50 96 LYS A C 1
ATOM 767 O O . LYS A 1 96 ? 13.934 3.507 -7.542 1.00 82.50 96 LYS A O 1
ATOM 772 N N . ILE A 1 97 ? 12.394 5.006 -8.198 1.00 79.94 97 ILE A N 1
ATOM 773 C CA . ILE A 1 97 ? 11.262 4.084 -8.141 1.00 79.94 97 ILE A CA 1
ATOM 774 C C . ILE A 1 97 ? 10.726 3.952 -9.564 1.00 79.94 97 ILE A C 1
ATOM 776 O O . ILE A 1 97 ? 10.621 4.938 -10.281 1.00 79.94 97 ILE A O 1
ATOM 780 N N . SER A 1 98 ? 10.439 2.735 -10.012 1.00 81.44 98 SER A N 1
ATOM 781 C CA . SER A 1 98 ? 9.894 2.504 -11.354 1.00 81.44 98 SER A CA 1
ATOM 782 C C . SER A 1 98 ? 8.907 1.351 -11.343 1.00 81.44 98 SER A C 1
ATOM 784 O O . SER A 1 98 ? 9.107 0.377 -10.617 1.00 81.44 98 SER A O 1
ATOM 786 N N . LEU A 1 99 ? 7.862 1.454 -12.155 1.00 81.94 99 LEU A N 1
ATOM 787 C CA . LEU A 1 99 ? 6.923 0.376 -12.427 1.00 81.94 99 LEU A CA 1
ATOM 788 C C . LEU A 1 99 ? 7.308 -0.274 -13.760 1.00 81.94 99 LEU A C 1
ATOM 790 O O . LEU A 1 99 ? 7.336 0.414 -14.780 1.00 81.94 99 LEU A O 1
ATOM 794 N N . LYS A 1 100 ? 7.646 -1.570 -13.756 1.00 79.50 100 LYS A N 1
ATOM 795 C CA . LYS A 1 100 ? 8.129 -2.300 -14.946 1.00 79.50 100 LYS A CA 1
ATOM 796 C C . LYS A 1 100 ? 7.447 -3.638 -15.163 1.00 79.50 100 LYS A C 1
ATOM 798 O O . LYS A 1 100 ? 6.970 -4.222 -14.168 1.00 79.50 100 LYS A O 1
#

Secondary structure (DSSP, 8-st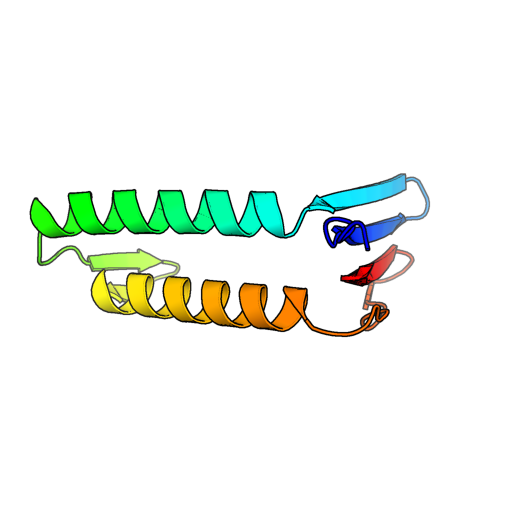ate):
---PPPEEEEEEE-SS-EEEEEEEHHHHHHHHHHHHHHHHHHHHH-TT-EEE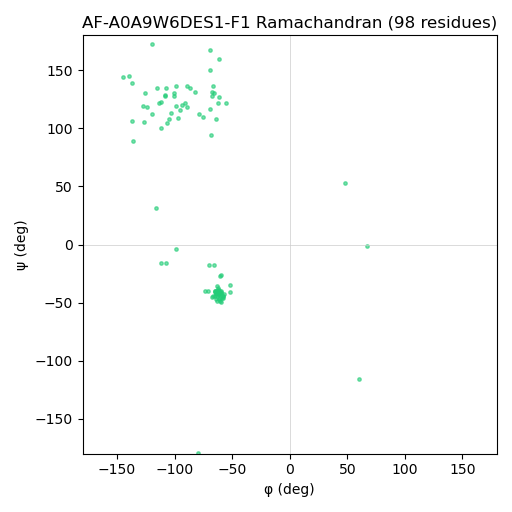ETTEEEEHHHHHHHHHHHHHHHHHHHHSPPEE-PPEEETTEEEEEEE-

Foldseek 3Di:
DPLPQKWWWKFKDDPVDTDTDTDRLVVVLVVLVVVLVVLVVVCVVPVADWDADPNDTDHSVRVSVVSVVVSVVSVVLSVDDKDKDDWDDDPRMTITIIID

Radius of gyration: 17.51 Å; Cα contacts (8 Å, |Δi|>4): 124; chains: 1; bounding box: 45×28×44 Å

Organism: NCBI:txid2936439

Nearest PDB structures (foldseek):
  6ghu-assembly1_A  TM=4.273E-01  e=2.392E+00  Pseudomonas aeruginosa
  6cgr-assembly1_6  TM=3.114E-01  e=2.392E+00  Human alphaherpesvirus 1

Sequence (100 aa):
MLNRAKLLKLNIRSKKTKIVIPIPL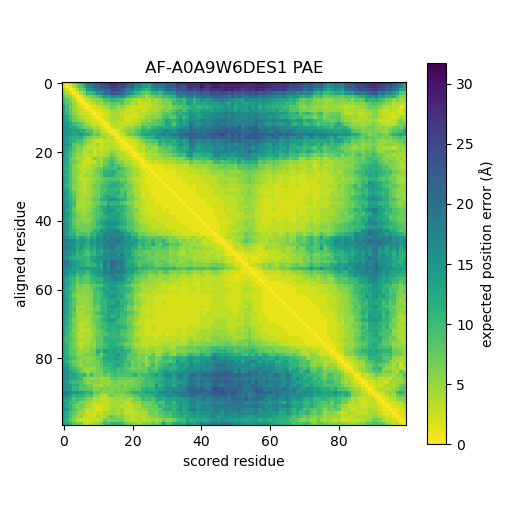IIFSELLDCVQDLIVIVAFIVPNIEITIKEKKYSIKSILNIINDILEVLRELKHCEAFDLVDVKSGEDIVKISLK